Protein AF-A0AAU1BIB2-F1 (afdb_monomer_lite)

Radius of gyration: 15.53 Å; chains: 1; bounding box: 33×32×45 Å

Secondary structure (DSSP, 8-state):
--HHHHHHHHHHTT-EEEEEE-HHHHHHTSS-EEEEEE-GGG-TT-EEEEEESSHHHHHHHHHHHHTTSSS--TTSPPGGG-TTHHHHHHHHHHHHHTT-EEEEEE-HHHHHHTS--EEEEEESTTT-TT--EEEEESSHHHHHHHHHHHHTTSSS--TTGGGG-

pLDDT: mean 92.59, std 5.31, range [61.78, 98.19]

Foldseek 3Di:
DAPQVLQVVCLLVFKKWKWKAALVCLVVLHLGIWIKIDGPQQPDVDIDIDGHSAPLVRVQVVLVCSVVGNDPSVPNDRPVVHPCSVVVRVVNSVCSPQFKMKMWIAHSVCVVPVLLRIKIKIDGDQQHDPDIDMDRHNGPVVNLVVVLVVSVVTPGPSVCSVVSD

Structure (mmCIF, N/CA/C/O backbone):
data_AF-A0AAU1BIB2-F1
#
_entry.id   AF-A0AAU1BIB2-F1
#
loop_
_atom_site.group_PDB
_atom_site.id
_atom_site.type_symbol
_atom_site.label_atom_id
_atom_site.label_alt_id
_atom_site.label_comp_id
_atom_site.label_asym_id
_atom_site.label_entity_id
_atom_site.label_seq_id
_atom_site.pdbx_PDB_ins_code
_atom_site.Cartn_x
_atom_site.Cartn_y
_atom_site.Cartn_z
_atom_site.occupancy
_atom_site.B_iso_or_equiv
_atom_site.auth_seq_id
_atom_site.auth_comp_id
_atom_site.auth_asym_id
_atom_site.auth_atom_id
_atom_site.pdbx_PDB_model_num
ATOM 1 N N . MET A 1 1 ? 13.468 -11.437 1.557 1.00 91.25 1 MET A N 1
ATOM 2 C CA . MET A 1 1 ? 13.400 -10.038 1.081 1.00 91.25 1 MET A CA 1
ATOM 3 C C . MET A 1 1 ? 12.311 -9.359 1.879 1.00 91.25 1 MET A C 1
ATOM 5 O O . MET A 1 1 ? 11.378 -10.053 2.244 1.00 91.25 1 MET A O 1
ATOM 9 N N . GLU A 1 2 ? 12.426 -8.077 2.185 1.00 94.56 2 GLU A N 1
ATOM 10 C CA . GLU A 1 2 ? 11.381 -7.357 2.932 1.00 94.56 2 GLU A CA 1
ATOM 11 C C . GLU A 1 2 ? 10.397 -6.643 1.992 1.00 94.56 2 GLU A C 1
ATOM 13 O O . GLU A 1 2 ? 10.730 -6.403 0.826 1.00 94.56 2 GLU A O 1
ATOM 18 N N . VAL A 1 3 ? 9.205 -6.281 2.477 1.00 93.44 3 VAL A N 1
ATOM 19 C CA . VAL A 1 3 ? 8.186 -5.530 1.720 1.00 93.44 3 VAL A CA 1
ATOM 20 C C . VAL A 1 3 ? 8.764 -4.206 1.228 1.00 93.44 3 VAL A C 1
ATOM 22 O O . VAL A 1 3 ? 8.596 -3.865 0.055 1.00 93.44 3 VAL A O 1
ATOM 25 N N . GLN A 1 4 ? 9.521 -3.501 2.078 1.00 94.62 4 GLN A N 1
ATOM 26 C CA . GLN A 1 4 ? 10.218 -2.277 1.681 1.00 94.62 4 GLN A CA 1
ATOM 27 C C . GLN A 1 4 ? 11.145 -2.527 0.481 1.00 94.62 4 GLN A C 1
ATOM 29 O O . GLN A 1 4 ? 11.052 -1.847 -0.540 1.00 94.62 4 GLN A O 1
ATOM 34 N N . GLN A 1 5 ? 12.007 -3.543 0.579 1.00 95.50 5 GLN A N 1
ATOM 35 C CA . GLN A 1 5 ? 12.976 -3.884 -0.467 1.00 95.50 5 GLN A CA 1
ATOM 36 C C . GLN A 1 5 ? 12.286 -4.283 -1.777 1.00 95.50 5 GLN A C 1
ATOM 38 O O . GLN A 1 5 ? 12.755 -3.929 -2.860 1.00 95.50 5 GLN A O 1
ATOM 43 N N . LEU A 1 6 ? 11.165 -5.003 -1.691 1.00 95.88 6 LEU A N 1
ATOM 44 C CA . LEU A 1 6 ? 10.356 -5.382 -2.845 1.00 95.88 6 LEU A CA 1
ATOM 45 C C . LEU A 1 6 ? 9.774 -4.169 -3.559 1.00 95.88 6 LEU A C 1
ATOM 47 O O . LEU A 1 6 ? 9.968 -4.018 -4.765 1.00 95.88 6 LEU A O 1
ATOM 51 N N . MET A 1 7 ? 9.057 -3.322 -2.824 1.00 96.81 7 MET A N 1
ATOM 52 C CA . MET A 1 7 ? 8.406 -2.142 -3.384 1.00 96.81 7 MET A CA 1
ATOM 53 C C . MET A 1 7 ? 9.444 -1.176 -3.962 1.00 96.81 7 MET A C 1
ATOM 55 O O . MET A 1 7 ? 9.262 -0.678 -5.068 1.00 96.81 7 MET A O 1
ATOM 59 N N . GLU A 1 8 ? 10.584 -0.984 -3.296 1.00 95.88 8 GLU A N 1
ATOM 60 C CA . GLU A 1 8 ? 11.695 -0.199 -3.844 1.00 95.88 8 GLU A CA 1
ATOM 61 C C . GLU A 1 8 ? 12.290 -0.818 -5.111 1.00 95.88 8 GLU A C 1
ATOM 63 O O . GLU A 1 8 ? 12.620 -0.089 -6.045 1.00 95.88 8 GLU A O 1
ATOM 68 N N . SER A 1 9 ? 12.419 -2.145 -5.184 1.00 96.19 9 SER A N 1
ATOM 69 C CA . SER A 1 9 ? 12.921 -2.826 -6.387 1.00 96.19 9 SER A CA 1
ATOM 70 C C . SER A 1 9 ? 11.952 -2.675 -7.564 1.00 96.19 9 SER A C 1
ATOM 72 O O . SER A 1 9 ? 12.383 -2.404 -8.688 1.00 96.19 9 SER A O 1
ATOM 74 N N . LEU A 1 10 ? 10.642 -2.762 -7.305 1.00 96.19 10 LEU A N 1
ATOM 75 C CA . LEU A 1 10 ? 9.594 -2.465 -8.289 1.00 96.19 10 LEU A CA 1
ATOM 76 C C . LEU A 1 10 ? 9.678 -0.998 -8.737 1.00 96.19 10 LEU A C 1
ATOM 78 O O . LEU A 1 10 ? 9.731 -0.716 -9.933 1.00 96.19 10 LEU A O 1
ATOM 82 N N . GLY A 1 11 ? 9.812 -0.072 -7.788 1.00 95.62 11 GLY A N 1
ATOM 83 C CA . GLY A 1 11 ? 9.967 1.356 -8.050 1.00 95.62 11 GLY A CA 1
ATOM 84 C C . GLY A 1 11 ? 11.204 1.701 -8.879 1.00 95.62 11 GLY A C 1
ATOM 85 O O . GLY A 1 11 ? 11.100 2.437 -9.857 1.00 95.62 11 GLY A O 1
ATOM 86 N N . ARG A 1 12 ? 12.364 1.107 -8.576 1.00 94.69 12 ARG A N 1
ATOM 87 C CA . ARG A 1 12 ? 13.592 1.238 -9.387 1.00 94.69 12 ARG A CA 1
ATOM 88 C C . ARG A 1 12 ? 13.445 0.653 -10.787 1.00 94.69 12 ARG A C 1
ATOM 90 O O . ARG A 1 12 ? 14.126 1.103 -11.704 1.00 94.69 12 ARG A O 1
ATOM 97 N N . SER A 1 13 ? 12.553 -0.319 -10.947 1.00 94.56 13 SER A N 1
ATOM 98 C CA . SER A 1 13 ? 12.186 -0.878 -12.248 1.00 94.56 13 SER A CA 1
ATOM 99 C C . SER A 1 13 ? 11.163 -0.012 -12.991 1.00 94.56 13 SER A C 1
ATOM 101 O O . SER A 1 13 ? 10.765 -0.383 -14.085 1.00 94.56 13 SER A O 1
ATOM 103 N N . GLY A 1 14 ? 10.742 1.135 -12.443 1.00 94.31 14 GLY A N 1
ATOM 104 C CA . GLY A 1 14 ? 9.774 2.040 -13.068 1.00 94.31 14 GLY A CA 1
ATOM 105 C C . GLY A 1 14 ? 8.312 1.734 -12.734 1.00 94.31 14 GLY A C 1
ATOM 106 O O . GLY A 1 14 ? 7.432 2.187 -13.462 1.00 94.31 14 GLY A O 1
ATOM 107 N N . VAL A 1 15 ? 8.042 0.959 -11.677 1.00 96.56 15 VAL A N 1
ATOM 108 C CA . VAL A 1 15 ? 6.684 0.610 -11.231 1.00 96.56 15 VAL A CA 1
ATOM 109 C C . VAL A 1 15 ? 6.330 1.369 -9.954 1.00 96.56 15 VAL A C 1
ATOM 111 O O . VAL A 1 15 ? 6.916 1.155 -8.900 1.00 96.56 15 VAL A O 1
ATOM 114 N N . ASN A 1 16 ? 5.314 2.219 -10.019 1.00 96.94 16 ASN A N 1
ATOM 115 C CA . ASN A 1 16 ? 4.644 2.754 -8.840 1.00 96.94 16 ASN A CA 1
ATOM 116 C C . ASN A 1 16 ? 3.792 1.650 -8.214 1.00 96.94 16 ASN A C 1
ATOM 118 O O . ASN A 1 16 ? 2.987 1.038 -8.917 1.00 96.94 16 ASN A O 1
ATOM 122 N N . VAL A 1 17 ? 3.924 1.437 -6.906 1.00 97.81 17 VAL A N 1
ATOM 123 C CA . VAL A 1 17 ? 3.142 0.436 -6.163 1.00 97.81 17 VAL A CA 1
ATOM 124 C C . VAL A 1 17 ? 2.348 1.143 -5.082 1.00 97.81 17 VAL A C 1
ATOM 126 O O . VAL A 1 17 ? 2.899 1.959 -4.349 1.00 97.81 17 VAL A O 1
ATOM 129 N N . LEU A 1 18 ? 1.066 0.816 -4.975 1.00 98.06 18 LEU A N 1
ATOM 130 C CA . LEU A 1 18 ? 0.177 1.257 -3.914 1.00 98.06 18 LEU A CA 1
ATOM 131 C C . LEU A 1 18 ? -0.502 0.035 -3.297 1.00 98.06 18 LEU A C 1
ATOM 133 O O . LEU A 1 18 ? -1.079 -0.794 -4.000 1.00 98.06 18 LEU A O 1
ATOM 137 N N . LEU A 1 19 ? -0.435 -0.034 -1.974 1.00 97.50 19 LEU A N 1
ATOM 138 C CA . LEU A 1 19 ? -1.164 -0.959 -1.123 1.00 97.50 19 LEU A CA 1
ATOM 139 C C . LEU A 1 19 ? -2.150 -0.140 -0.299 1.00 97.50 19 LEU A C 1
ATOM 141 O O . LEU A 1 19 ? -1.770 0.871 0.292 1.00 97.50 19 LEU A O 1
ATOM 145 N N . LYS A 1 20 ? -3.412 -0.550 -0.269 1.00 97.56 20 LYS A N 1
ATOM 146 C CA . LYS A 1 20 ? -4.431 0.104 0.548 1.00 97.56 20 LYS A CA 1
ATOM 147 C C . LYS A 1 20 ? -5.219 -0.930 1.334 1.00 97.56 20 LYS A C 1
ATOM 149 O O . LYS A 1 20 ? -5.640 -1.934 0.770 1.00 97.56 20 LYS A O 1
ATOM 154 N N . VAL A 1 21 ? -5.450 -0.620 2.603 1.00 96.88 21 VAL A N 1
ATOM 155 C CA . VAL A 1 21 ? -6.466 -1.252 3.445 1.00 96.88 21 VAL A CA 1
ATOM 156 C C . VAL A 1 21 ? -7.560 -0.229 3.691 1.00 96.88 21 VAL A C 1
ATOM 158 O O . VAL A 1 21 ? -7.275 0.888 4.121 1.00 96.88 21 VAL A O 1
ATOM 161 N N . ASP A 1 22 ? -8.797 -0.598 3.381 1.00 94.50 22 ASP A N 1
ATOM 162 C CA . ASP A 1 22 ? -9.976 0.254 3.525 1.00 94.50 22 ASP A CA 1
ATOM 163 C C . ASP A 1 22 ? -10.793 -0.158 4.758 1.00 94.50 22 ASP A C 1
ATOM 165 O O . ASP A 1 22 ? -11.213 -1.312 4.869 1.00 94.50 22 ASP A O 1
ATOM 169 N N . GLU A 1 23 ? -11.002 0.770 5.698 1.00 94.06 23 GLU A N 1
ATOM 170 C CA . GLU A 1 23 ? -11.715 0.474 6.952 1.00 94.06 23 GLU A CA 1
ATOM 171 C C . GLU A 1 23 ? -13.199 0.142 6.738 1.00 94.06 23 GLU A C 1
ATOM 173 O O . GLU A 1 23 ? -13.736 -0.740 7.411 1.00 94.06 23 GLU A O 1
ATOM 178 N N . GLU A 1 24 ? -13.864 0.779 5.770 1.00 91.38 24 GLU A N 1
ATOM 179 C CA . GLU A 1 24 ? -15.287 0.553 5.5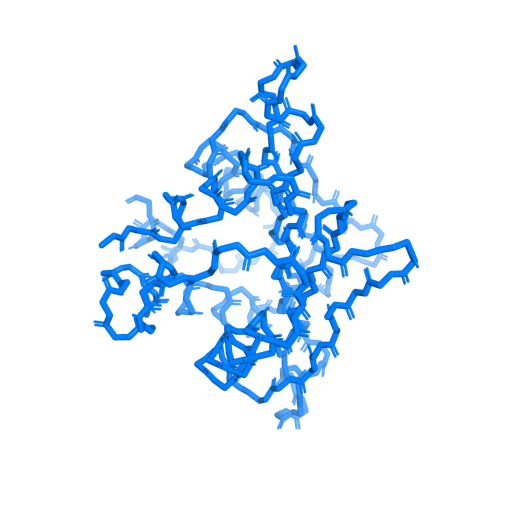11 1.00 91.38 24 GLU A CA 1
ATOM 180 C C . GLU A 1 24 ? -15.512 -0.836 4.915 1.00 91.38 24 GLU A C 1
ATOM 182 O O . GLU A 1 24 ? -16.460 -1.536 5.288 1.00 91.38 24 GLU A O 1
ATOM 187 N N . LYS A 1 25 ? -14.616 -1.247 4.010 1.00 91.31 25 LYS A N 1
ATOM 188 C CA . LYS A 1 25 ? -14.609 -2.594 3.434 1.00 91.31 25 LYS A CA 1
ATOM 189 C C . LYS A 1 25 ? -14.241 -3.651 4.477 1.00 91.31 25 LYS A C 1
ATOM 191 O O . LYS A 1 25 ? -14.913 -4.678 4.583 1.00 91.31 25 LYS A O 1
ATOM 196 N N . MET A 1 26 ? -13.262 -3.354 5.337 1.00 90.94 26 MET A N 1
ATOM 197 C 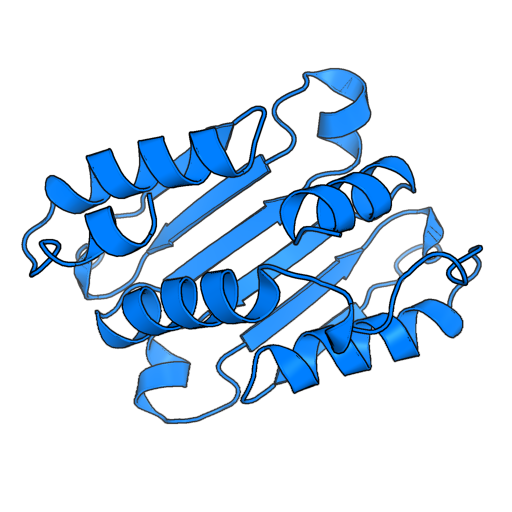CA . MET A 1 26 ? -12.885 -4.237 6.441 1.00 90.94 26 MET A CA 1
ATOM 198 C C . MET A 1 26 ? -14.047 -4.490 7.406 1.00 90.94 26 MET A C 1
ATOM 200 O O . MET A 1 26 ? -14.280 -5.633 7.803 1.00 90.94 26 MET A O 1
ATOM 204 N N . ALA A 1 27 ? -14.810 -3.451 7.753 1.00 88.44 27 ALA A N 1
ATOM 205 C CA . ALA A 1 27 ? -15.985 -3.574 8.614 1.00 88.44 27 ALA A CA 1
ATOM 206 C C . ALA A 1 27 ? -17.076 -4.481 8.009 1.00 88.44 27 ALA A C 1
ATOM 208 O O . ALA A 1 27 ? -17.858 -5.089 8.741 1.00 88.44 27 ALA A O 1
ATOM 209 N N . GLN A 1 28 ? -17.112 -4.594 6.681 1.00 88.88 28 GLN A N 1
ATOM 210 C CA . GLN A 1 28 ? -18.049 -5.436 5.934 1.00 88.88 28 GLN A CA 1
ATOM 211 C C . GLN A 1 28 ? -17.490 -6.835 5.631 1.00 88.88 28 GLN A C 1
ATOM 213 O O . GLN A 1 28 ? -18.225 -7.670 5.105 1.00 88.88 28 GLN A O 1
ATOM 218 N N . ALA A 1 29 ? -16.230 -7.107 6.000 1.00 82.31 29 ALA A N 1
ATOM 219 C CA . ALA A 1 29 ? -15.480 -8.298 5.600 1.00 82.31 29 ALA A CA 1
ATOM 220 C C . ALA A 1 29 ? -15.500 -8.523 4.074 1.00 82.31 29 ALA A C 1
ATOM 222 O O . ALA A 1 29 ? -15.587 -9.658 3.604 1.00 82.31 29 ALA A O 1
ATOM 223 N N . ASP A 1 30 ? -15.445 -7.424 3.323 1.00 81.12 30 ASP A N 1
ATOM 224 C CA . ASP A 1 30 ? -15.489 -7.380 1.864 1.00 81.12 30 ASP A CA 1
ATOM 225 C C . ASP A 1 30 ? -14.174 -6.813 1.328 1.00 81.12 30 ASP A C 1
ATOM 227 O O . ASP A 1 30 ? -13.593 -5.972 1.995 1.00 81.12 30 ASP A O 1
ATOM 231 N N . GLU A 1 31 ? -13.716 -7.277 0.161 1.00 85.94 31 GLU A N 1
ATOM 232 C CA . GLU A 1 31 ? -12.509 -6.887 -0.606 1.00 85.94 31 GLU A CA 1
ATOM 233 C C . GLU A 1 31 ? -11.594 -5.798 0.007 1.00 85.94 31 GLU A C 1
ATOM 235 O O . GLU A 1 31 ? -11.380 -4.720 -0.557 1.00 85.94 31 GLU A O 1
ATOM 240 N N . THR A 1 32 ? -11.042 -6.104 1.180 1.00 90.12 32 THR A N 1
ATOM 241 C CA . THR A 1 32 ? -10.393 -5.164 2.097 1.00 90.12 32 THR A CA 1
ATOM 242 C C . THR A 1 32 ? -9.135 -4.517 1.527 1.00 90.12 32 THR A C 1
ATOM 244 O O . THR A 1 32 ? -8.789 -3.378 1.854 1.00 90.12 32 THR A O 1
ATOM 247 N N . TRP A 1 33 ? -8.430 -5.276 0.696 1.00 96.69 33 TRP A N 1
ATOM 248 C CA . TRP A 1 33 ? -7.111 -4.955 0.193 1.00 96.69 33 TRP A CA 1
ATOM 249 C C . TRP A 1 33 ? -7.194 -4.476 -1.244 1.00 96.69 33 TRP A C 1
ATOM 251 O O . TRP A 1 33 ? -7.650 -5.208 -2.118 1.00 96.69 33 TRP A O 1
ATOM 261 N N . THR A 1 34 ? -6.668 -3.285 -1.517 1.00 97.44 34 THR A N 1
ATOM 262 C CA . THR A 1 34 ? -6.421 -2.820 -2.882 1.00 97.44 34 THR A CA 1
ATOM 263 C C . THR A 1 34 ? -4.928 -2.877 -3.180 1.00 97.44 34 THR A C 1
ATOM 265 O O . THR A 1 34 ? -4.116 -2.284 -2.465 1.00 97.44 34 THR A O 1
ATOM 268 N N . VAL A 1 35 ? -4.568 -3.539 -4.278 1.00 97.81 35 VAL A N 1
ATOM 269 C CA . VAL A 1 35 ? -3.225 -3.491 -4.864 1.00 97.81 35 VAL A CA 1
ATOM 270 C C . VAL A 1 35 ? -3.311 -2.763 -6.194 1.00 97.81 35 VAL A C 1
ATOM 272 O O . VAL A 1 35 ? -4.060 -3.160 -7.090 1.00 97.81 35 VAL A O 1
ATOM 275 N N . PHE A 1 36 ? -2.527 -1.698 -6.328 1.00 98.19 36 PHE A N 1
ATOM 276 C CA . PHE A 1 36 ? -2.425 -0.932 -7.559 1.00 98.19 36 PHE A CA 1
ATOM 277 C C . PHE A 1 36 ? -0.966 -0.820 -7.999 1.00 98.19 36 PHE A C 1
ATOM 279 O O . PHE A 1 36 ? -0.107 -0.394 -7.227 1.00 98.19 36 PHE A O 1
ATOM 286 N N . MET A 1 37 ? -0.683 -1.190 -9.247 1.00 98.06 37 MET A N 1
ATOM 287 C CA . MET A 1 37 ? 0.634 -1.047 -9.864 1.00 98.06 37 MET A CA 1
ATOM 288 C C . MET A 1 37 ? 0.502 -0.327 -11.198 1.00 98.06 37 MET A C 1
ATOM 290 O O . MET A 1 37 ? -0.357 -0.659 -12.009 1.00 98.06 37 MET A O 1
ATOM 294 N N . SER A 1 38 ? 1.359 0.656 -11.437 1.00 96.50 38 SER A N 1
ATOM 295 C CA . SER A 1 38 ? 1.365 1.429 -12.683 1.00 96.50 38 SER A CA 1
ATOM 296 C C . SER A 1 38 ? 2.780 1.848 -13.035 1.00 96.50 38 SER A C 1
ATOM 298 O O . SER A 1 38 ? 3.632 1.943 -12.158 1.00 96.50 38 SER A O 1
ATOM 300 N N . GLY A 1 39 ? 3.038 2.141 -14.301 1.00 93.75 39 GLY A N 1
ATOM 301 C CA . GLY A 1 39 ? 4.324 2.685 -14.711 1.00 93.75 39 GLY A CA 1
ATOM 302 C C . GLY A 1 39 ? 4.614 2.428 -16.180 1.00 93.75 39 GLY A C 1
ATOM 303 O O . GLY A 1 39 ? 4.023 1.526 -16.773 1.00 93.75 39 GLY A O 1
ATOM 304 N N . PRO A 1 40 ? 5.541 3.188 -16.783 1.00 90.00 40 PRO A N 1
ATOM 305 C CA . PRO A 1 40 ? 5.843 3.081 -18.209 1.00 90.00 40 PRO A CA 1
ATOM 306 C C . PRO A 1 40 ? 6.324 1.683 -18.624 1.00 90.00 40 PRO A C 1
ATOM 308 O O . PRO A 1 40 ? 6.124 1.280 -19.766 1.00 90.00 40 PRO A O 1
ATOM 311 N N . VAL A 1 41 ? 6.926 0.927 -17.702 1.00 91.75 41 VAL A N 1
ATOM 312 C CA . VAL A 1 41 ? 7.400 -0.446 -17.949 1.00 91.75 41 VAL A CA 1
ATOM 313 C C . VAL A 1 41 ? 6.283 -1.486 -18.022 1.00 91.75 41 VAL A C 1
ATOM 315 O O . VAL A 1 41 ? 6.524 -2.593 -18.483 1.00 91.75 41 V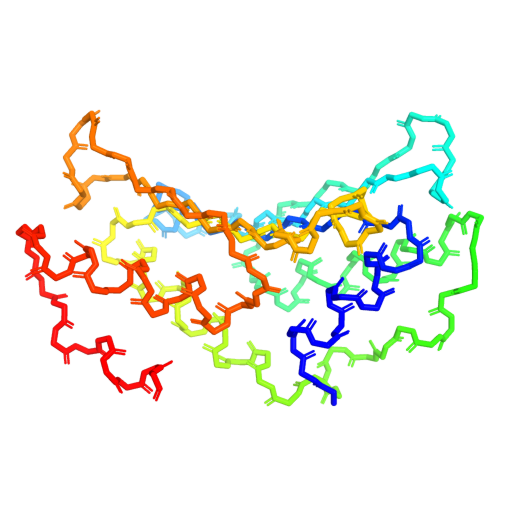AL A O 1
ATOM 318 N N . LEU A 1 42 ? 5.061 -1.147 -17.602 1.00 92.81 42 LEU A N 1
ATOM 319 C CA . LEU A 1 42 ? 3.897 -2.009 -17.813 1.00 92.81 42 LEU A CA 1
ATOM 320 C C . LEU A 1 42 ? 3.284 -1.806 -19.209 1.00 92.81 42 LEU A C 1
ATOM 322 O O . LEU A 1 42 ? 2.476 -2.611 -19.643 1.00 92.81 42 LEU A O 1
ATOM 326 N N . GLY A 1 43 ? 3.693 -0.776 -19.952 1.00 88.44 43 GLY A N 1
ATOM 327 C CA . GLY A 1 43 ? 3.074 -0.386 -21.218 1.00 88.44 43 GLY A CA 1
ATOM 328 C C . GLY A 1 43 ? 2.286 0.920 -21.101 1.00 88.44 43 GLY A C 1
ATOM 329 O O . GLY A 1 43 ? 1.956 1.389 -20.013 1.00 88.44 43 GLY A O 1
ATOM 330 N N . GLU A 1 44 ? 2.026 1.560 -22.240 1.00 85.94 44 GLU A N 1
ATOM 331 C CA . GLU A 1 44 ? 1.374 2.872 -22.280 1.00 85.94 44 GLU A CA 1
ATOM 332 C C . GLU A 1 44 ? -0.079 2.785 -21.789 1.00 85.94 44 GLU A C 1
ATOM 334 O O . GLU A 1 44 ? -0.926 2.174 -22.433 1.00 85.94 44 GLU A O 1
ATOM 339 N N . GLY A 1 45 ? -0.368 3.414 -20.645 1.00 84.88 45 GLY A N 1
ATOM 340 C CA . GLY A 1 45 ? -1.706 3.424 -20.040 1.00 84.88 45 GLY A CA 1
ATOM 341 C C . GLY A 1 45 ? -2.094 2.133 -19.312 1.00 84.88 45 GLY A C 1
ATOM 342 O O . GLY A 1 45 ? -3.202 2.055 -18.784 1.00 84.88 45 GLY A O 1
ATOM 343 N N . GLU A 1 46 ? -1.192 1.155 -19.254 1.00 93.19 46 GLU A N 1
ATOM 344 C CA . GLU A 1 46 ? -1.417 -0.127 -18.597 1.00 93.19 46 GLU A CA 1
ATOM 345 C C . GLU A 1 46 ? -1.208 -0.035 -17.080 1.00 93.19 46 GLU A C 1
ATOM 347 O O . GLU A 1 46 ? -0.333 0.681 -16.577 1.00 93.19 46 GLU A O 1
ATOM 352 N N . TYR A 1 47 ? -2.030 -0.772 -16.336 1.00 96.56 47 TYR A N 1
ATOM 353 C CA . TYR A 1 47 ? -1.955 -0.848 -14.881 1.00 96.56 47 TYR A CA 1
ATOM 354 C C . TYR A 1 47 ? -2.551 -2.158 -14.362 1.00 96.56 47 TYR A C 1
ATOM 356 O O . TYR A 1 47 ? -3.403 -2.785 -14.990 1.00 96.56 47 TYR A O 1
ATOM 364 N N . ILE A 1 48 ? -2.132 -2.543 -13.161 1.00 97.50 48 ILE A N 1
ATOM 365 C CA . ILE A 1 48 ? -2.760 -3.598 -12.368 1.00 97.50 48 ILE A CA 1
ATOM 366 C C . ILE A 1 48 ? -3.586 -2.908 -11.291 1.00 97.50 48 ILE A C 1
ATOM 368 O O . ILE A 1 48 ? -3.063 -2.086 -10.546 1.00 97.50 48 ILE A O 1
ATOM 372 N N . HIS A 1 49 ? -4.866 -3.251 -11.199 1.00 97.62 49 HIS A N 1
ATOM 373 C CA . HIS A 1 49 ? -5.741 -2.842 -10.107 1.00 97.62 49 HIS A CA 1
ATOM 374 C C . HIS A 1 49 ? -6.536 -4.061 -9.648 1.00 97.62 49 HIS A C 1
ATOM 376 O O . HIS A 1 49 ? -7.268 -4.659 -10.440 1.00 97.62 49 HIS A O 1
ATOM 382 N N . LEU A 1 50 ? -6.341 -4.451 -8.393 1.00 97.31 50 LEU A N 1
ATOM 383 C CA . LEU A 1 50 ? -6.973 -5.611 -7.779 1.00 97.31 50 LEU A CA 1
ATOM 384 C C . LEU A 1 50 ? -7.556 -5.219 -6.428 1.00 97.31 50 LEU A C 1
ATOM 386 O O . LEU A 1 50 ? -6.898 -4.518 -5.663 1.00 97.31 50 LEU A O 1
ATOM 390 N N . GLU A 1 51 ? -8.751 -5.721 -6.136 1.00 96.69 51 GLU A N 1
ATOM 391 C CA . GLU A 1 51 ? -9.394 -5.634 -4.825 1.00 96.69 51 GLU A CA 1
ATOM 392 C C . GLU A 1 51 ? -9.614 -7.063 -4.310 1.00 96.69 51 GLU A C 1
ATOM 394 O O . GLU A 1 51 ? -10.208 -7.882 -5.009 1.00 96.69 51 GLU A O 1
ATOM 399 N N . ARG A 1 52 ? -9.051 -7.428 -3.157 1.00 95.50 52 ARG A N 1
ATOM 400 C CA . ARG A 1 52 ? -9.067 -8.805 -2.631 1.00 95.50 52 ARG A CA 1
ATOM 401 C C . ARG A 1 52 ? -9.361 -8.821 -1.140 1.00 95.50 52 ARG A C 1
ATOM 403 O O . ARG A 1 52 ? -9.174 -7.825 -0.449 1.00 95.50 52 ARG A O 1
ATOM 410 N N . ALA A 1 53 ? -9.836 -9.960 -0.645 1.00 92.25 53 ALA A N 1
ATOM 411 C CA . ALA A 1 53 ? -10.187 -10.109 0.763 1.00 92.25 53 ALA A CA 1
ATOM 412 C C . ALA A 1 53 ? -8.951 -10.169 1.677 1.00 92.25 53 ALA A C 1
ATOM 414 O O . ALA A 1 53 ? -9.047 -9.782 2.839 1.00 92.25 53 ALA A O 1
ATOM 415 N N . SER A 1 54 ? -7.801 -10.612 1.156 1.00 91.50 54 SER A N 1
ATOM 416 C CA . SER A 1 54 ? -6.539 -10.720 1.896 1.00 91.50 54 SER A CA 1
ATOM 417 C C . SER A 1 54 ? -5.362 -10.086 1.156 1.00 91.50 54 SER A C 1
ATOM 419 O O . SER A 1 54 ? -5.370 -9.937 -0.074 1.00 91.50 54 SER A O 1
ATOM 421 N N . PHE A 1 55 ? -4.322 -9.751 1.923 1.00 92.94 55 PHE A N 1
ATOM 422 C CA . PHE A 1 55 ? -3.052 -9.258 1.399 1.00 92.94 55 PHE A CA 1
ATOM 423 C C . PHE A 1 55 ? -2.421 -10.271 0.445 1.00 92.94 55 PHE A C 1
ATOM 425 O O . PHE A 1 55 ? -1.971 -9.916 -0.649 1.00 92.94 55 PHE A O 1
ATOM 432 N N . ASP A 1 56 ? -2.456 -11.543 0.848 1.00 93.06 56 ASP A N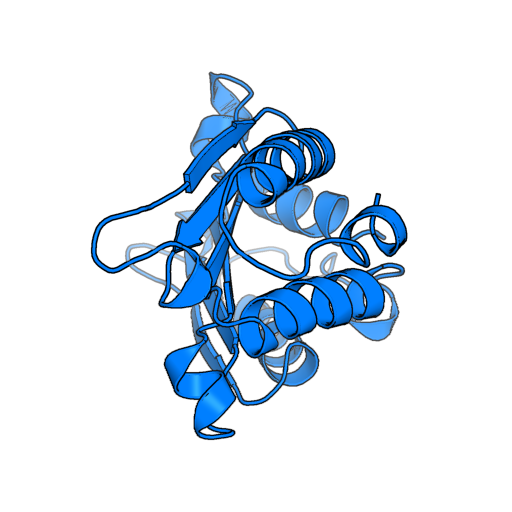 1
ATOM 433 C CA . ASP A 1 56 ? -1.826 -12.634 0.123 1.00 93.06 56 ASP A CA 1
ATOM 434 C C . ASP A 1 56 ? -2.434 -12.852 -1.268 1.00 93.06 56 ASP A C 1
ATOM 436 O O . ASP A 1 56 ? -1.712 -13.007 -2.258 1.00 93.06 56 ASP A O 1
ATOM 440 N N . GLU A 1 57 ? -3.766 -12.820 -1.362 1.00 93.81 57 GLU A N 1
ATOM 441 C CA . GLU A 1 57 ? -4.474 -12.912 -2.641 1.00 93.81 57 GLU A CA 1
ATOM 442 C C . GLU A 1 57 ? -4.176 -11.698 -3.527 1.00 93.81 57 GLU A C 1
ATOM 444 O O . GLU A 1 57 ? -3.895 -11.856 -4.717 1.00 93.81 57 GLU A O 1
ATOM 449 N N . GLY A 1 58 ? -4.195 -10.493 -2.945 1.00 94.75 58 GLY A N 1
ATOM 450 C CA . GLY A 1 58 ? -3.938 -9.240 -3.654 1.00 94.75 58 GLY A CA 1
ATOM 451 C C . GLY A 1 58 ? -2.547 -9.189 -4.279 1.00 94.75 58 GLY A C 1
ATOM 452 O O . GLY A 1 58 ? -2.412 -8.996 -5.490 1.00 94.75 58 GLY A O 1
ATOM 453 N N . LEU A 1 59 ? -1.503 -9.376 -3.468 1.00 94.31 59 LEU A N 1
ATOM 454 C CA . LEU A 1 59 ? -0.123 -9.344 -3.954 1.00 94.31 59 LEU A CA 1
ATOM 455 C C . LEU A 1 59 ? 0.221 -10.558 -4.814 1.00 94.31 59 LEU A C 1
ATOM 457 O O . LEU A 1 59 ? 0.887 -10.401 -5.838 1.00 94.31 59 LEU A O 1
ATOM 461 N N . GLY A 1 60 ? -0.236 -11.753 -4.435 1.00 94.38 60 GLY A N 1
ATOM 462 C CA . GLY A 1 60 ? 0.018 -12.974 -5.195 1.00 94.38 60 GLY A CA 1
ATOM 463 C C . GLY A 1 60 ? -0.519 -12.884 -6.623 1.00 94.38 60 GLY A C 1
ATOM 464 O O . GLY A 1 60 ? 0.202 -13.179 -7.581 1.00 94.38 60 GLY A O 1
ATOM 465 N N . GLU A 1 61 ? -1.756 -12.409 -6.790 1.00 95.69 61 GLU A N 1
ATOM 466 C CA . GLU A 1 61 ? -2.326 -12.194 -8.119 1.00 95.69 61 GLU A CA 1
ATOM 467 C C . GLU A 1 61 ? -1.653 -11.030 -8.854 1.00 95.69 61 GLU A C 1
ATOM 469 O O . GLU A 1 61 ? -1.388 -11.154 -10.051 1.00 95.69 61 GLU A O 1
ATOM 474 N N . ALA A 1 62 ? -1.307 -9.934 -8.169 1.00 96.44 62 ALA A N 1
ATOM 475 C CA . ALA A 1 62 ? -0.581 -8.829 -8.796 1.00 96.44 62 ALA A CA 1
ATOM 476 C C . ALA A 1 62 ? 0.762 -9.293 -9.385 1.00 96.44 62 ALA A C 1
ATOM 478 O O . ALA A 1 62 ? 1.081 -8.962 -10.526 1.00 96.44 62 ALA A O 1
ATOM 479 N N . PHE A 1 63 ? 1.523 -10.120 -8.661 1.00 95.00 63 PHE A N 1
ATOM 480 C CA . PHE A 1 63 ? 2.782 -10.679 -9.165 1.00 95.00 63 PHE A CA 1
ATOM 481 C C . PHE A 1 63 ? 2.568 -11.668 -10.307 1.00 95.00 63 PHE A C 1
ATOM 483 O O . PHE A 1 63 ? 3.348 -11.680 -11.259 1.00 95.00 63 PHE A O 1
ATOM 490 N N . SER A 1 64 ? 1.497 -12.465 -10.265 1.00 94.06 64 SER A N 1
ATOM 491 C CA . SER A 1 64 ? 1.127 -13.304 -11.406 1.00 94.06 64 SER A CA 1
ATOM 492 C C . SER A 1 64 ? 0.867 -12.446 -12.647 1.00 94.06 64 SER A C 1
ATOM 494 O O . SER A 1 64 ? 1.419 -12.739 -13.705 1.00 94.06 64 SER A O 1
ATOM 496 N N . LYS A 1 65 ? 0.100 -11.357 -12.503 1.00 95.50 65 LYS A N 1
ATOM 497 C CA . LYS A 1 65 ? -0.230 -10.434 -13.596 1.00 95.50 65 LYS A CA 1
ATOM 498 C C . LYS A 1 65 ? 0.967 -9.660 -14.124 1.00 95.50 65 LYS A C 1
ATOM 500 O O . LYS A 1 65 ? 1.007 -9.401 -15.319 1.00 95.50 65 LYS A O 1
ATOM 505 N N . LEU A 1 66 ? 1.960 -9.330 -13.291 1.00 94.88 66 LEU A N 1
ATOM 506 C CA . LEU A 1 66 ? 3.196 -8.694 -13.767 1.00 94.88 66 LEU A CA 1
ATOM 507 C C . LEU A 1 66 ? 3.823 -9.482 -14.928 1.00 94.88 66 LEU A C 1
ATOM 509 O O . LEU A 1 66 ? 4.229 -8.877 -15.913 1.00 94.88 66 LEU A O 1
ATOM 513 N N . ASN A 1 67 ? 3.793 -10.820 -14.888 1.00 92.06 67 ASN A N 1
ATOM 514 C CA . ASN A 1 67 ? 4.329 -11.673 -15.959 1.00 92.06 67 ASN A CA 1
ATOM 515 C C . ASN A 1 67 ? 3.599 -11.549 -17.311 1.00 92.06 67 ASN A C 1
ATOM 517 O O . ASN A 1 67 ? 4.098 -12.056 -18.315 1.00 92.06 67 ASN A O 1
ATOM 521 N N . GLU A 1 68 ? 2.437 -10.897 -17.354 1.00 93.50 68 GLU A N 1
ATOM 522 C CA . GLU A 1 68 ? 1.698 -10.606 -18.586 1.00 93.50 68 GLU A CA 1
ATOM 523 C C . GLU A 1 68 ? 2.179 -9.307 -19.265 1.00 93.50 68 GLU A C 1
ATOM 525 O O . GLU A 1 68 ? 1.879 -9.082 -20.438 1.00 93.50 68 GLU A O 1
ATOM 530 N N . PHE A 1 69 ? 2.960 -8.474 -18.565 1.00 94.12 69 PHE A N 1
ATOM 531 C CA . PHE A 1 69 ? 3.433 -7.170 -19.039 1.00 94.12 69 PHE A CA 1
ATOM 532 C C . PHE A 1 69 ? 4.867 -7.206 -19.595 1.00 94.12 69 PHE A C 1
ATOM 534 O O . PHE A 1 69 ? 5.671 -8.057 -19.202 1.00 94.12 69 PHE A O 1
ATOM 541 N N . PRO A 1 70 ? 5.235 -6.258 -20.484 1.00 84.81 70 PRO A N 1
ATOM 542 C CA . PRO A 1 70 ? 6.561 -6.186 -21.095 1.00 84.81 70 PRO A CA 1
ATOM 543 C C . PRO A 1 70 ? 7.645 -5.745 -20.091 1.00 84.81 70 PRO A C 1
ATOM 545 O O . PRO A 1 70 ? 8.050 -4.591 -20.053 1.00 84.81 70 PRO A O 1
ATOM 548 N N . GLY A 1 71 ? 8.170 -6.684 -19.306 1.00 85.81 71 GLY A N 1
ATOM 549 C CA . GLY A 1 71 ? 9.300 -6.471 -18.402 1.00 85.81 71 GLY A CA 1
ATOM 550 C C . GLY A 1 71 ? 9.937 -7.788 -17.962 1.00 85.81 71 GLY A C 1
ATOM 551 O O . GLY A 1 71 ? 9.390 -8.866 -18.196 1.00 85.81 71 GLY A O 1
ATOM 552 N N . ASP A 1 72 ? 11.123 -7.708 -17.357 1.00 90.12 72 ASP A N 1
ATOM 553 C CA . ASP A 1 72 ? 11.722 -8.865 -16.691 1.00 90.12 72 ASP A CA 1
ATOM 554 C C . ASP A 1 72 ? 11.243 -8.898 -15.241 1.00 90.12 72 ASP A C 1
ATOM 556 O O . ASP A 1 72 ? 11.691 -8.106 -14.413 1.00 90.12 72 ASP A O 1
ATOM 560 N N . TRP A 1 73 ? 10.308 -9.802 -14.959 1.00 94.62 73 TRP A N 1
ATOM 561 C CA . TRP A 1 73 ? 9.676 -9.959 -13.648 1.00 94.62 73 TRP A CA 1
ATOM 562 C C . TRP A 1 73 ? 10.111 -11.238 -12.932 1.00 94.62 73 TRP A C 1
ATOM 564 O O . TRP A 1 73 ? 9.615 -11.529 -11.847 1.00 94.62 73 TRP A O 1
ATOM 574 N N . GLN A 1 74 ? 11.063 -11.998 -13.491 1.00 91.69 74 GLN A N 1
ATOM 575 C CA . GLN A 1 74 ? 11.502 -13.273 -12.906 1.00 91.69 74 GLN A CA 1
ATOM 576 C C . GLN A 1 74 ? 12.202 -13.103 -11.551 1.00 91.69 74 GLN A C 1
ATOM 578 O O . GLN A 1 74 ? 12.328 -14.063 -10.792 1.00 91.69 74 GLN A O 1
ATOM 583 N N . TRP A 1 75 ? 12.669 -11.891 -11.248 1.00 94.31 75 TRP A N 1
ATOM 584 C CA . TRP A 1 75 ? 13.274 -11.545 -9.966 1.00 94.31 75 TRP A CA 1
ATOM 585 C C . TRP A 1 75 ? 12.240 -11.293 -8.860 1.00 94.31 75 TRP A C 1
ATOM 587 O O . TRP A 1 75 ? 12.616 -11.322 -7.687 1.00 94.31 75 TRP A O 1
ATOM 597 N N . VAL A 1 76 ? 10.967 -11.042 -9.202 1.00 94.38 76 VAL A N 1
ATOM 598 C CA . VAL A 1 76 ? 9.900 -10.843 -8.213 1.00 94.38 76 VAL A CA 1
ATOM 599 C C . VAL A 1 76 ? 9.693 -12.173 -7.482 1.00 94.38 76 VAL A C 1
ATOM 601 O O . VAL A 1 76 ? 9.359 -13.178 -8.113 1.00 94.38 76 VAL A O 1
ATOM 604 N N . PRO A 1 77 ? 9.930 -12.234 -6.164 1.00 91.00 77 PRO A N 1
ATOM 605 C CA . PRO A 1 77 ? 9.861 -13.485 -5.441 1.00 91.00 77 PRO A CA 1
ATOM 606 C C . PRO A 1 77 ? 8.412 -13.926 -5.264 1.00 91.00 77 PRO A C 1
ATOM 608 O O . PRO A 1 77 ? 7.476 -13.129 -5.289 1.00 91.00 77 PRO A O 1
ATOM 611 N N . SER A 1 78 ? 8.237 -15.209 -4.962 1.00 90.81 78 SER A N 1
ATOM 612 C CA . SER A 1 78 ? 6.994 -15.674 -4.355 1.00 90.81 78 SER A CA 1
ATOM 613 C C . SER A 1 78 ? 6.741 -14.934 -3.044 1.00 90.81 78 SER A C 1
ATOM 615 O O . SER A 1 78 ? 7.673 -14.714 -2.268 1.00 90.81 78 SER A O 1
ATOM 617 N N . LEU A 1 79 ? 5.476 -14.668 -2.744 1.00 88.62 79 LEU A N 1
ATOM 618 C CA . LEU A 1 79 ? 5.052 -13.982 -1.528 1.00 88.62 79 LEU A CA 1
ATOM 619 C C . LEU A 1 79 ? 5.577 -14.633 -0.236 1.00 88.62 79 LEU A C 1
ATOM 621 O O . LEU A 1 79 ? 6.056 -13.941 0.654 1.00 88.62 79 LEU A O 1
ATOM 625 N N . SER A 1 80 ? 5.651 -15.967 -0.188 1.00 89.31 80 SER A N 1
ATOM 626 C CA . SER A 1 80 ? 6.224 -16.719 0.940 1.00 89.31 80 SER A CA 1
ATOM 627 C C . SER A 1 80 ? 7.722 -16.481 1.192 1.00 89.31 80 SER A C 1
ATOM 629 O O . SER A 1 80 ? 8.256 -16.952 2.191 1.00 89.31 80 SER A O 1
ATOM 631 N N . ALA A 1 81 ? 8.432 -15.817 0.276 1.00 91.25 81 ALA A N 1
ATOM 632 C CA . ALA A 1 81 ? 9.839 -15.441 0.434 1.00 91.25 81 ALA A CA 1
ATOM 633 C C . ALA A 1 81 ? 10.016 -13.982 0.911 1.00 91.25 81 ALA A C 1
ATOM 635 O O . ALA A 1 81 ? 11.154 -13.505 1.053 1.00 91.25 81 ALA A O 1
ATOM 636 N N . ILE A 1 82 ? 8.904 -13.280 1.160 1.00 93.06 82 ILE A N 1
ATOM 637 C CA . ILE A 1 82 ? 8.878 -11.945 1.749 1.00 93.06 82 ILE A CA 1
ATOM 638 C C . ILE A 1 82 ? 8.742 -12.098 3.267 1.00 93.06 82 ILE A C 1
ATOM 640 O O . ILE A 1 82 ? 7.740 -12.606 3.759 1.00 93.06 82 ILE A O 1
ATOM 644 N N . SER A 1 83 ? 9.785 -11.738 4.013 1.00 92.38 83 SER A N 1
ATOM 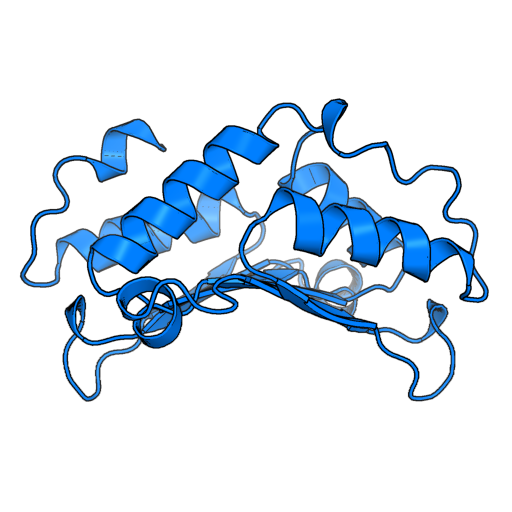645 C CA . SER A 1 83 ? 9.948 -12.143 5.419 1.00 92.38 83 SER A CA 1
ATOM 646 C C . SER A 1 83 ? 9.027 -11.418 6.399 1.00 92.38 83 SER A C 1
ATOM 648 O O . SER A 1 83 ? 8.653 -11.992 7.415 1.00 92.38 83 SER A O 1
ATOM 650 N N . ASP A 1 84 ? 8.674 -10.175 6.099 1.00 93.25 84 ASP A N 1
ATOM 651 C CA . ASP A 1 84 ? 7.861 -9.266 6.914 1.00 93.25 84 ASP A CA 1
ATOM 652 C C . ASP A 1 84 ? 6.438 -9.078 6.355 1.00 93.25 84 ASP A C 1
ATOM 654 O O . ASP A 1 84 ? 5.668 -8.297 6.907 1.00 93.25 84 ASP A O 1
ATOM 658 N N . ALA A 1 85 ? 6.062 -9.816 5.301 1.00 92.69 85 ALA A N 1
ATOM 659 C CA . ALA A 1 85 ? 4.742 -9.743 4.666 1.00 92.69 85 ALA A CA 1
ATOM 660 C C . ALA A 1 85 ? 3.596 -9.862 5.684 1.00 92.69 85 ALA A C 1
ATOM 662 O O . ALA A 1 85 ? 2.745 -8.980 5.758 1.00 92.69 85 ALA A O 1
ATOM 663 N N . ALA A 1 86 ? 3.639 -10.892 6.534 1.00 93.25 86 ALA A N 1
ATOM 664 C CA . ALA A 1 86 ? 2.640 -11.109 7.580 1.00 93.25 86 ALA A CA 1
ATOM 665 C C . ALA A 1 86 ? 2.632 -9.999 8.650 1.00 93.25 86 ALA A C 1
ATOM 667 O O . ALA A 1 86 ? 1.596 -9.726 9.254 1.00 93.25 86 ALA A O 1
ATOM 668 N N . GLY A 1 87 ? 3.781 -9.359 8.897 1.00 93.38 87 GLY A N 1
ATOM 669 C CA . GLY A 1 87 ? 3.894 -8.238 9.832 1.00 93.38 87 GLY A CA 1
ATOM 670 C C . GLY A 1 87 ? 3.221 -6.980 9.286 1.00 93.38 87 GLY A C 1
ATOM 671 O O . GLY A 1 87 ? 2.421 -6.364 9.985 1.00 93.38 87 GLY A O 1
ATOM 672 N N . ILE A 1 88 ? 3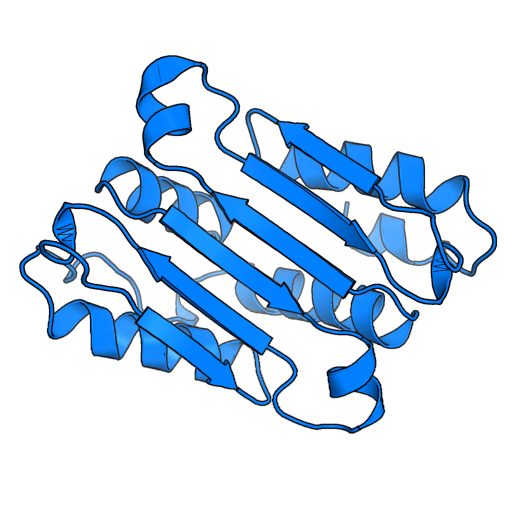.481 -6.650 8.016 1.00 93.56 88 ILE A N 1
ATOM 673 C CA . ILE A 1 88 ? 2.820 -5.538 7.318 1.00 93.56 88 ILE A CA 1
ATOM 674 C C . ILE A 1 88 ? 1.317 -5.789 7.183 1.00 93.56 88 ILE A C 1
ATOM 676 O O . ILE A 1 88 ? 0.532 -4.884 7.452 1.00 93.56 88 ILE A O 1
ATOM 680 N N . GLU A 1 89 ? 0.904 -7.006 6.824 1.00 94.62 89 GLU A N 1
ATOM 681 C CA . GLU A 1 89 ? -0.512 -7.386 6.796 1.00 94.62 89 GLU A CA 1
ATOM 682 C C . GLU A 1 89 ? -1.165 -7.154 8.163 1.00 94.62 89 GLU A C 1
ATOM 684 O O . GLU A 1 89 ? -2.120 -6.388 8.266 1.00 94.62 89 GLU A O 1
ATOM 689 N N . SER A 1 90 ? -0.596 -7.729 9.228 1.00 94.94 90 SER A N 1
ATOM 690 C CA . SER A 1 90 ? -1.133 -7.603 10.589 1.00 94.94 90 SER A CA 1
ATOM 691 C C . SER A 1 90 ? -1.225 -6.148 11.051 1.00 94.94 90 SER A C 1
ATOM 693 O O . SER A 1 90 ? -2.212 -5.764 11.682 1.00 94.94 90 SER A O 1
ATOM 695 N N . LEU A 1 91 ? -0.227 -5.326 10.721 1.00 95.31 91 LEU A N 1
ATOM 696 C CA . LEU A 1 91 ? -0.220 -3.899 11.028 1.00 95.31 91 LEU A CA 1
ATOM 697 C C . LEU A 1 91 ? -1.373 -3.172 10.330 1.00 95.31 91 LEU A C 1
ATOM 699 O O . LEU A 1 91 ? -2.171 -2.494 10.981 1.00 95.31 91 LEU A O 1
ATOM 703 N N . LEU A 1 92 ? -1.456 -3.293 9.003 1.00 95.69 92 LEU A N 1
ATOM 704 C CA . LEU A 1 92 ? -2.446 -2.559 8.220 1.00 95.69 92 LEU A CA 1
ATOM 705 C C . LEU A 1 92 ? -3.866 -3.045 8.517 1.00 95.69 92 LEU A C 1
ATOM 707 O O . LEU A 1 92 ? -4.791 -2.235 8.542 1.00 95.69 92 LEU A O 1
ATOM 711 N N . GLU A 1 93 ? -4.043 -4.332 8.826 1.00 95.25 93 GLU A N 1
ATOM 712 C CA . GLU A 1 93 ? -5.326 -4.831 9.308 1.00 95.25 93 GLU A CA 1
ATOM 713 C C . GLU A 1 93 ? -5.694 -4.309 10.690 1.00 95.25 93 GLU A C 1
ATOM 715 O O . GLU A 1 93 ? -6.856 -3.983 10.925 1.00 95.25 93 GLU A O 1
ATOM 720 N N . SER A 1 94 ? -4.733 -4.204 11.606 1.00 95.50 94 SER A N 1
ATOM 721 C CA . SER A 1 94 ? -4.991 -3.644 12.936 1.00 95.50 94 SER A CA 1
ATOM 722 C C . SER A 1 94 ? -5.428 -2.181 12.837 1.00 95.50 94 SER A C 1
ATOM 724 O O . SER A 1 94 ? -6.400 -1.793 13.484 1.00 95.50 94 SER A O 1
ATOM 726 N N . LEU A 1 95 ? -4.803 -1.402 11.945 1.00 95.56 95 LEU A N 1
ATOM 727 C CA . LEU A 1 95 ? -5.244 -0.046 11.602 1.00 95.56 95 LEU A CA 1
ATOM 728 C C . LEU A 1 95 ? -6.666 -0.041 11.016 1.00 95.56 95 LEU A C 1
ATOM 730 O O . LEU A 1 95 ? -7.521 0.701 11.497 1.00 95.56 95 LEU A O 1
ATOM 734 N N . GLY A 1 96 ? -6.952 -0.910 10.042 1.00 95.12 96 GLY A N 1
ATOM 735 C CA . GLY A 1 96 ? -8.286 -1.034 9.445 1.00 95.12 96 GLY A CA 1
ATOM 736 C C . GLY A 1 96 ? -9.373 -1.352 10.475 1.00 95.12 96 GLY A C 1
ATOM 737 O O . GLY A 1 96 ? -10.406 -0.685 10.513 1.00 95.12 96 GLY A O 1
ATOM 738 N N . ARG A 1 97 ? -9.120 -2.308 11.379 1.00 94.12 97 ARG A N 1
ATOM 739 C CA . ARG A 1 97 ? -10.039 -2.680 12.473 1.00 94.12 97 ARG A CA 1
ATOM 740 C C . ARG A 1 97 ? -10.215 -1.562 13.493 1.00 94.12 97 ARG A C 1
ATOM 742 O O . ARG A 1 97 ? -11.272 -1.481 14.116 1.00 94.12 97 ARG A O 1
ATOM 749 N N . ALA A 1 98 ? -9.198 -0.723 13.664 1.00 94.19 98 ALA A N 1
ATOM 750 C CA . ALA A 1 98 ? -9.259 0.463 14.504 1.00 94.19 98 ALA A CA 1
ATOM 751 C C . ALA A 1 98 ? -10.015 1.631 13.845 1.00 94.19 98 ALA A C 1
ATOM 753 O O . ALA A 1 98 ? -10.187 2.652 14.501 1.00 94.19 98 ALA A O 1
ATOM 754 N N . GLY A 1 99 ? -10.489 1.492 12.599 1.00 94.38 99 GLY A N 1
ATOM 755 C CA . GLY A 1 99 ? -11.217 2.532 11.863 1.00 94.38 99 GLY A CA 1
ATOM 756 C C . GLY A 1 99 ? -10.317 3.446 11.025 1.00 94.38 99 GLY A C 1
ATOM 757 O O . GLY A 1 99 ? -10.655 4.608 10.786 1.00 94.38 99 GLY A O 1
ATOM 758 N N . VAL A 1 100 ? -9.138 2.956 10.623 1.00 95.81 100 VAL A N 1
ATOM 759 C CA . VAL A 1 100 ? -8.155 3.700 9.825 1.00 95.81 100 VAL A CA 1
ATOM 760 C C . VAL A 1 100 ? -7.990 3.061 8.447 1.00 95.81 100 VAL A C 1
ATOM 762 O O . VAL A 1 100 ? -7.446 1.969 8.298 1.00 95.81 100 VAL A O 1
ATOM 765 N N . THR A 1 101 ? -8.383 3.791 7.408 1.00 96.19 101 THR A N 1
ATOM 766 C CA . THR A 1 101 ? -7.976 3.509 6.031 1.00 96.19 101 THR A CA 1
ATOM 767 C C . THR A 1 101 ? -6.516 3.903 5.855 1.00 96.19 101 THR A C 1
ATOM 769 O O . THR A 1 101 ? -6.156 5.066 6.044 1.00 96.19 101 THR A O 1
ATOM 772 N N . THR A 1 102 ? -5.686 2.947 5.442 1.00 97.56 102 THR A N 1
ATOM 773 C CA . THR A 1 102 ? -4.255 3.163 5.213 1.00 97.56 102 THR A CA 1
ATOM 774 C C . THR A 1 102 ? -3.921 3.003 3.740 1.00 97.56 102 THR A C 1
ATOM 776 O O . THR A 1 102 ? -4.291 2.008 3.125 1.00 97.56 102 THR A O 1
ATOM 779 N N . ILE A 1 103 ? -3.182 3.959 3.182 1.00 97.88 103 ILE A N 1
ATOM 780 C CA . ILE A 1 103 ? -2.561 3.880 1.861 1.00 97.88 103 ILE A CA 1
ATOM 781 C C . ILE A 1 103 ? -1.049 3.944 2.050 1.00 97.88 103 ILE A C 1
ATOM 783 O O . ILE A 1 103 ? -0.525 4.943 2.544 1.00 97.88 103 ILE A O 1
ATOM 787 N N . LEU A 1 104 ? -0.354 2.910 1.592 1.00 97.44 104 LEU A N 1
ATOM 788 C CA . LEU A 1 104 ? 1.093 2.863 1.492 1.00 97.44 104 LEU A CA 1
ATOM 789 C C . LEU A 1 104 ? 1.496 2.847 0.019 1.00 97.44 104 LEU A C 1
ATOM 791 O O . LEU A 1 104 ? 1.068 1.980 -0.739 1.00 97.44 104 LEU A O 1
ATOM 795 N N . LYS A 1 105 ? 2.322 3.801 -0.402 1.00 97.94 105 LYS A N 1
ATOM 796 C CA . LYS A 1 105 ? 2.743 3.938 -1.797 1.00 97.94 105 LYS A CA 1
ATOM 797 C C . LYS A 1 105 ? 4.253 4.115 -1.897 1.00 97.94 105 LYS A C 1
ATOM 799 O O . LYS A 1 105 ? 4.838 4.871 -1.129 1.00 97.94 105 LYS A O 1
ATOM 804 N N . VAL A 1 106 ? 4.843 3.494 -2.913 1.00 97.31 106 VAL A N 1
ATOM 805 C CA . VAL A 1 106 ? 6.162 3.856 -3.436 1.00 97.31 106 VAL A CA 1
ATOM 806 C C . VAL A 1 106 ? 6.006 4.479 -4.825 1.00 97.31 106 VAL A C 1
ATOM 808 O O . VAL A 1 106 ? 5.249 3.984 -5.668 1.00 97.31 106 VAL A O 1
ATOM 811 N N . ASP A 1 107 ? 6.694 5.591 -5.059 1.00 96.25 107 ASP A N 1
ATOM 812 C CA . ASP A 1 107 ? 6.680 6.321 -6.323 1.00 96.25 107 ASP A CA 1
ATOM 813 C C . ASP A 1 107 ? 8.033 6.205 -7.038 1.00 96.25 107 ASP A C 1
ATOM 815 O O . ASP A 1 107 ? 9.075 6.634 -6.535 1.00 96.25 107 ASP A O 1
ATOM 819 N N . SER A 1 108 ? 8.007 5.603 -8.225 1.00 94.94 108 SER A N 1
ATOM 820 C CA . SER A 1 108 ? 9.177 5.341 -9.061 1.00 94.94 108 SER A CA 1
ATOM 821 C C . SER A 1 108 ? 9.888 6.617 -9.518 1.00 94.94 108 SER A C 1
ATOM 823 O O . SER A 1 108 ? 11.117 6.638 -9.584 1.00 94.94 108 SER A O 1
ATOM 825 N N . GLU A 1 109 ? 9.162 7.708 -9.773 1.00 93.12 109 GLU A N 1
ATOM 826 C CA . GLU A 1 109 ? 9.767 8.971 -10.204 1.00 93.12 109 GLU A CA 1
ATOM 827 C C . GLU A 1 109 ? 10.510 9.642 -9.045 1.00 93.12 109 GLU A C 1
ATOM 829 O O . GLU A 1 109 ? 11.604 10.190 -9.225 1.00 93.12 109 GLU A O 1
ATOM 834 N N . ARG A 1 110 ? 9.957 9.546 -7.831 1.00 93.19 110 ARG A N 1
ATOM 835 C CA . ARG A 1 110 ? 10.578 10.078 -6.608 1.00 93.19 110 ARG A CA 1
ATOM 836 C C . ARG A 1 110 ? 11.814 9.297 -6.175 1.00 93.19 110 ARG A C 1
ATOM 838 O O . ARG A 1 110 ? 12.800 9.912 -5.771 1.00 93.19 110 ARG A O 1
ATOM 845 N N . ILE A 1 111 ? 11.833 7.972 -6.367 1.00 91.50 111 ILE A N 1
ATOM 846 C CA . ILE A 1 111 ? 13.057 7.161 -6.186 1.00 91.50 111 ILE A CA 1
ATOM 847 C C . ILE A 1 111 ? 14.220 7.717 -7.016 1.00 91.50 111 ILE A C 1
ATOM 849 O O . ILE A 1 111 ? 15.371 7.677 -6.578 1.00 91.50 111 ILE A O 1
ATOM 853 N N . MET A 1 112 ? 13.930 8.219 -8.217 1.00 86.00 112 MET A N 1
ATOM 854 C CA . MET A 1 112 ? 14.945 8.666 -9.169 1.00 86.00 112 MET A CA 1
ATOM 855 C C . MET A 1 112 ? 15.320 10.148 -9.033 1.00 86.00 112 MET A C 1
ATOM 857 O O . MET A 1 112 ? 16.324 10.555 -9.619 1.00 86.00 112 MET A O 1
ATOM 861 N N . SER A 1 113 ? 14.543 10.959 -8.306 1.00 85.62 113 SER A N 1
ATOM 862 C CA . SER A 1 113 ? 14.665 12.426 -8.323 1.00 85.62 113 SER A CA 1
ATOM 863 C C . SER A 1 113 ? 15.025 13.052 -6.973 1.00 85.62 113 SER A C 1
ATOM 865 O O . SER A 1 113 ? 16.083 13.672 -6.869 1.00 85.62 113 SER A O 1
ATOM 867 N N . ASP A 1 114 ? 14.167 12.927 -5.958 1.00 76.06 114 ASP A N 1
ATOM 868 C CA . ASP A 1 114 ? 14.272 13.662 -4.686 1.00 76.06 114 ASP A CA 1
ATOM 869 C C . ASP A 1 114 ? 14.515 12.766 -3.462 1.00 76.06 114 ASP A C 1
ATOM 871 O O . ASP A 1 114 ? 14.881 13.263 -2.397 1.00 76.06 114 ASP A O 1
ATOM 875 N N . GLY A 1 115 ? 14.364 11.450 -3.626 1.00 78.81 115 GLY A N 1
ATOM 876 C CA . GLY A 1 115 ? 14.583 10.458 -2.584 1.00 78.81 115 GLY A CA 1
ATOM 877 C C . GLY A 1 115 ? 13.393 10.244 -1.653 1.00 78.81 115 GLY A C 1
ATOM 878 O O . GLY A 1 115 ? 13.413 9.239 -0.957 1.00 78.81 115 GLY A O 1
ATOM 879 N N . ASN A 1 116 ? 12.340 11.076 -1.678 1.00 91.31 116 ASN A N 1
ATOM 880 C CA . ASN A 1 116 ? 11.126 10.918 -0.857 1.00 91.31 116 ASN A CA 1
ATOM 881 C C . ASN A 1 116 ? 10.131 9.955 -1.523 1.00 91.31 116 ASN A C 1
ATOM 883 O O . ASN A 1 116 ? 8.988 10.294 -1.846 1.00 91.31 116 ASN A O 1
ATOM 887 N N . ALA A 1 117 ? 10.618 8.747 -1.788 1.00 94.88 117 ALA A N 1
ATOM 888 C CA . ALA A 1 117 ? 9.942 7.726 -2.574 1.00 94.88 117 ALA A CA 1
ATOM 889 C C . ALA A 1 117 ? 8.658 7.193 -1.937 1.00 94.88 117 ALA A C 1
ATOM 891 O O . ALA A 1 117 ? 7.765 6.737 -2.653 1.00 94.88 117 ALA A O 1
ATOM 892 N N . TRP A 1 118 ? 8.584 7.224 -0.610 1.00 97.69 118 TRP A N 1
ATOM 893 C CA . TRP A 1 118 ? 7.516 6.610 0.153 1.00 97.69 118 TRP A CA 1
ATOM 894 C C . TRP A 1 118 ? 6.454 7.634 0.526 1.00 97.69 118 TRP A C 1
ATOM 896 O O . TRP A 1 118 ? 6.757 8.749 0.940 1.00 97.69 118 TRP A O 1
ATOM 906 N N . THR A 1 119 ? 5.195 7.232 0.401 1.00 97.62 119 THR A N 1
ATOM 907 C CA . THR A 1 119 ? 4.046 7.957 0.934 1.00 97.62 119 THR A CA 1
ATOM 908 C C . THR A 1 119 ? 3.271 7.016 1.840 1.00 97.62 119 THR A C 1
ATOM 910 O O . THR A 1 119 ? 2.872 5.936 1.400 1.00 97.62 119 THR A O 1
ATOM 913 N N . ILE A 1 120 ? 2.964 7.467 3.053 1.00 97.50 120 ILE A N 1
ATOM 914 C CA . ILE A 1 120 ? 1.889 6.894 3.860 1.00 97.50 120 ILE A CA 1
ATOM 915 C C . ILE A 1 120 ? 0.775 7.915 4.026 1.00 97.50 120 ILE A C 1
ATOM 917 O O . ILE A 1 120 ? 1.012 9.116 4.185 1.00 97.50 120 ILE A O 1
ATOM 921 N N . SER A 1 121 ? -0.453 7.433 3.953 1.00 97.38 121 SER A N 1
ATOM 922 C CA . SER A 1 121 ? -1.651 8.231 4.098 1.00 97.38 121 SER A CA 1
ATOM 923 C C . SER A 1 121 ? -2.655 7.477 4.959 1.00 97.38 121 SER A C 1
ATOM 925 O O . SER A 1 121 ? -2.942 6.312 4.697 1.00 97.38 121 SER A O 1
ATOM 927 N N . LEU A 1 122 ? -3.162 8.151 5.988 1.00 96.94 122 LEU A N 1
ATOM 928 C CA . LEU A 1 122 ? -4.121 7.623 6.948 1.00 96.94 122 LEU A CA 1
ATOM 929 C C . LEU A 1 122 ? -5.366 8.509 6.937 1.00 96.94 122 LEU A C 1
ATOM 931 O O . LEU A 1 122 ? -5.266 9.736 7.009 1.00 96.94 122 LEU A O 1
ATOM 935 N N . GLY A 1 123 ? -6.528 7.884 6.842 1.00 94.69 123 GLY A N 1
ATOM 936 C CA . GLY A 1 123 ? -7.840 8.520 6.944 1.00 94.69 123 GLY A CA 1
ATOM 937 C C . GLY A 1 123 ? -8.822 7.570 7.620 1.00 94.69 123 GLY A C 1
ATOM 938 O O . GLY A 1 123 ? -8.449 6.456 7.970 1.00 94.69 123 GLY A O 1
ATOM 939 N N . GLY A 1 124 ? -10.072 7.983 7.782 1.00 92.88 124 GLY A N 1
ATOM 940 C CA . GLY A 1 124 ? -11.134 7.119 8.303 1.00 92.88 124 GLY A CA 1
ATOM 941 C C . GLY A 1 124 ? -11.733 7.607 9.615 1.00 92.88 124 GLY A C 1
ATOM 942 O O . GLY A 1 124 ? -11.316 8.614 10.196 1.00 92.88 124 GLY A O 1
ATOM 943 N N . SER A 1 125 ? -12.751 6.881 10.057 1.00 91.81 125 SER A N 1
ATOM 944 C CA . SER A 1 125 ? -13.616 7.223 11.181 1.00 91.81 125 SER A CA 1
ATOM 945 C C . SER A 1 125 ? -12.871 7.453 12.500 1.00 91.81 125 SER A C 1
ATOM 947 O O . SER A 1 125 ? -13.290 8.302 13.290 1.00 91.81 125 SER A O 1
ATOM 949 N N . ALA A 1 126 ? -11.740 6.775 12.716 1.00 91.56 126 ALA A N 1
ATOM 950 C CA . ALA A 1 126 ? -10.930 6.910 13.928 1.00 91.56 126 ALA A CA 1
ATOM 951 C C . ALA A 1 126 ? -10.214 8.262 14.050 1.00 91.56 126 ALA A C 1
ATOM 953 O O . ALA A 1 126 ? -9.926 8.718 15.153 1.00 91.56 126 ALA A O 1
ATOM 954 N N . LEU A 1 127 ? -9.927 8.910 12.920 1.00 90.69 127 LEU A N 1
ATOM 955 C CA . LEU A 1 127 ? -9.250 10.206 12.886 1.00 90.69 127 LEU A CA 1
ATOM 956 C C . LEU A 1 127 ? -10.251 11.368 12.999 1.00 90.69 127 LEU A C 1
ATOM 958 O O . LEU A 1 127 ? -9.900 12.445 13.476 1.00 90.69 127 LEU A O 1
ATOM 962 N N . GLY A 1 128 ? -11.509 11.136 12.616 1.00 85.50 128 GLY A N 1
ATOM 963 C CA . GLY A 1 128 ? -12.565 12.143 12.527 1.00 85.50 128 GLY A CA 1
ATOM 964 C C . GLY A 1 128 ? -12.883 12.530 11.078 1.00 85.50 128 GLY A C 1
ATOM 965 O O . GLY A 1 128 ? -12.070 12.362 10.177 1.00 85.50 128 GLY A O 1
ATOM 966 N N . GLU A 1 129 ? -14.082 13.078 10.854 1.00 71.19 129 GLU A N 1
ATOM 967 C CA . GLU A 1 129 ? -14.720 13.252 9.529 1.00 71.19 129 GLU A CA 1
ATOM 968 C C . GLU A 1 129 ? -13.901 14.060 8.495 1.00 71.19 129 GLU A C 1
ATOM 970 O O . GLU A 1 129 ? -14.141 13.952 7.295 1.00 71.19 129 GLU A O 1
ATOM 975 N N . PHE A 1 130 ? -12.912 14.846 8.932 1.00 68.81 130 PHE A N 1
ATOM 976 C CA . PHE A 1 130 ? -12.081 15.685 8.055 1.00 68.81 130 PHE A CA 1
ATOM 977 C C . PHE A 1 130 ? -10.579 15.566 8.325 1.00 68.81 130 PHE A C 1
ATOM 979 O O . PHE A 1 130 ? -9.793 16.334 7.767 1.00 68.81 130 PHE A O 1
ATOM 986 N N . GLU A 1 131 ? -10.177 14.636 9.187 1.00 84.50 131 GLU A N 1
ATOM 987 C CA . GLU A 1 131 ? -8.784 14.487 9.587 1.00 84.50 131 GLU A CA 1
ATOM 988 C C . GLU A 1 131 ? -8.092 13.454 8.704 1.00 84.50 131 GLU A C 1
ATOM 990 O O . GLU A 1 131 ? -8.588 12.357 8.445 1.00 84.50 131 GLU A O 1
ATOM 995 N N . PHE A 1 132 ? -6.927 13.846 8.205 1.00 91.31 132 PHE A N 1
ATOM 996 C CA . PHE A 1 132 ? -6.141 13.060 7.276 1.00 91.31 132 PHE A CA 1
ATOM 997 C C . PHE A 1 132 ? -4.667 13.288 7.565 1.00 91.31 132 PHE A C 1
ATOM 999 O O . PHE A 1 132 ? -4.190 14.424 7.608 1.00 91.31 132 PHE A O 1
ATOM 1006 N N . VAL A 1 133 ? -3.935 12.196 7.738 1.00 93.06 133 VAL A N 1
ATOM 1007 C CA . VAL A 1 133 ? -2.493 12.219 7.961 1.00 93.06 133 VAL A CA 1
ATOM 1008 C C . VAL A 1 133 ? -1.813 11.790 6.675 1.00 93.06 133 VAL A C 1
ATOM 1010 O O . VAL A 1 133 ? -2.171 10.776 6.082 1.00 93.06 133 VAL A O 1
ATOM 1013 N N . ARG A 1 134 ? -0.805 12.545 6.242 1.00 96.12 134 ARG A N 1
ATOM 1014 C CA . ARG A 1 134 ? 0.055 12.154 5.128 1.00 96.12 134 ARG A CA 1
ATOM 1015 C C . ARG A 1 134 ? 1.491 12.531 5.413 1.00 96.12 134 ARG A C 1
ATOM 1017 O O . ARG A 1 134 ? 1.773 13.684 5.730 1.00 96.12 134 ARG A O 1
ATOM 1024 N N . TYR A 1 135 ? 2.375 11.574 5.183 1.00 96.50 135 TYR A N 1
ATOM 1025 C CA . TYR A 1 135 ? 3.812 11.784 5.177 1.00 96.50 135 TYR A CA 1
ATOM 1026 C C . TYR A 1 135 ? 4.392 11.303 3.853 1.00 96.50 135 TYR A C 1
ATOM 1028 O O . TYR A 1 135 ? 3.980 10.274 3.319 1.00 96.50 135 TYR A O 1
ATOM 1036 N N . ASP A 1 136 ? 5.325 12.086 3.324 1.00 96.75 136 ASP A N 1
ATOM 1037 C CA . ASP A 1 136 ? 6.197 11.704 2.222 1.00 96.75 136 ASP A CA 1
ATOM 1038 C C . ASP A 1 136 ? 7.610 11.578 2.813 1.00 96.75 136 ASP A C 1
ATOM 1040 O O . ASP A 1 136 ? 8.131 12.563 3.342 1.00 96.75 136 ASP A O 1
ATOM 1044 N N . CYS A 1 137 ? 8.203 10.381 2.779 1.00 95.50 137 CYS A N 1
ATOM 1045 C CA . CYS A 1 137 ? 9.484 10.088 3.428 1.00 95.50 137 CYS A CA 1
ATOM 1046 C C . CYS A 1 137 ? 10.457 9.345 2.498 1.00 95.50 137 CYS A C 1
ATOM 1048 O O . CYS A 1 137 ? 10.043 8.727 1.511 1.00 95.50 137 CYS A O 1
ATOM 1050 N N . PRO A 1 138 ? 11.759 9.353 2.827 1.00 93.81 138 PRO A N 1
ATOM 1051 C CA . PRO A 1 138 ? 12.760 8.556 2.131 1.00 93.81 138 PRO A CA 1
ATOM 1052 C C . PRO A 1 138 ? 12.607 7.043 2.267 1.00 93.81 138 PRO A C 1
ATOM 1054 O O . PRO A 1 138 ? 13.002 6.307 1.363 1.00 93.81 138 PRO A O 1
ATOM 1057 N N . THR A 1 139 ? 12.051 6.569 3.383 1.00 93.12 139 THR A N 1
ATOM 1058 C CA . THR A 1 139 ? 11.943 5.141 3.705 1.00 93.12 139 THR A CA 1
ATOM 1059 C C . THR A 1 139 ? 10.561 4.784 4.249 1.00 93.12 139 THR A C 1
ATOM 1061 O O . THR A 1 139 ? 9.838 5.646 4.758 1.00 93.12 139 THR A O 1
ATOM 1064 N N . LEU A 1 140 ? 10.208 3.494 4.172 1.00 94.00 140 LEU A N 1
ATOM 1065 C CA . LEU A 1 140 ? 8.997 2.959 4.800 1.00 94.00 140 LEU A CA 1
ATOM 1066 C C . LEU A 1 140 ? 9.015 3.179 6.319 1.00 94.00 140 LEU A C 1
ATOM 1068 O O . LEU A 1 140 ? 8.023 3.659 6.860 1.00 94.00 140 LEU A O 1
ATOM 1072 N N . SER A 1 141 ? 10.140 2.885 6.985 1.00 92.75 141 SER A N 1
ATOM 1073 C CA . SER A 1 141 ? 10.293 3.064 8.441 1.00 92.75 141 SER A CA 1
ATOM 1074 C C . SER A 1 141 ? 9.997 4.499 8.869 1.00 92.75 141 SER A C 1
ATOM 1076 O O . SER A 1 141 ? 9.167 4.719 9.742 1.00 92.75 141 SER A O 1
ATOM 1078 N N . GLU A 1 142 ? 10.582 5.493 8.191 1.00 94.25 142 GLU A N 1
ATOM 1079 C CA . GLU A 1 142 ? 10.350 6.907 8.516 1.00 94.25 142 GLU A CA 1
ATOM 1080 C C . GLU A 1 142 ? 8.888 7.327 8.302 1.00 94.25 142 GLU A C 1
ATOM 1082 O O . GLU A 1 142 ? 8.346 8.109 9.090 1.00 94.25 142 GLU A O 1
ATOM 1087 N N . CYS A 1 143 ? 8.236 6.794 7.260 1.00 95.12 143 CYS A N 1
ATOM 1088 C CA . CYS A 1 143 ? 6.800 6.971 7.037 1.00 95.12 143 CYS A CA 1
ATOM 1089 C C . CYS A 1 143 ? 5.988 6.399 8.206 1.00 95.12 143 CYS A C 1
ATOM 1091 O O . CYS A 1 143 ? 5.146 7.106 8.762 1.00 95.12 143 CYS A O 1
ATOM 1093 N N . LEU A 1 144 ? 6.251 5.148 8.596 1.00 94.31 144 LEU A N 1
ATOM 1094 C CA . LEU A 1 144 ? 5.550 4.473 9.688 1.00 94.31 144 LEU A CA 1
ATOM 1095 C C . LEU A 1 144 ? 5.756 5.206 11.015 1.00 94.31 144 LEU A C 1
ATOM 1097 O O . LEU A 1 144 ? 4.773 5.630 11.616 1.00 94.31 144 LEU A O 1
ATOM 1101 N N . GLU A 1 145 ? 7.002 5.471 11.408 1.00 94.00 145 GLU A N 1
ATOM 1102 C CA . GLU A 1 145 ? 7.355 6.195 12.637 1.00 94.00 145 GLU A CA 1
ATOM 1103 C C . GLU A 1 145 ? 6.654 7.558 12.727 1.00 94.00 145 GLU A C 1
ATOM 1105 O O . GLU A 1 145 ? 6.010 7.868 13.734 1.00 94.00 145 GLU A O 1
ATOM 1110 N N . SER A 1 146 ? 6.719 8.359 11.655 1.00 94.56 146 SER A N 1
ATOM 1111 C CA . SER A 1 146 ? 6.077 9.681 11.606 1.00 94.56 146 SER A CA 1
ATOM 1112 C C . SER A 1 146 ? 4.556 9.573 11.710 1.00 94.56 146 SER A C 1
ATOM 1114 O O . SER A 1 146 ? 3.914 10.350 12.420 1.00 94.56 146 SER A O 1
ATOM 1116 N N . SER A 1 147 ? 3.972 8.593 11.019 1.00 94.25 147 SER A N 1
ATOM 1117 C CA . SER A 1 147 ? 2.528 8.373 11.018 1.00 94.25 147 SER A CA 1
ATOM 1118 C C . SER A 1 147 ? 2.006 7.858 12.362 1.00 94.25 147 SER A C 1
ATOM 1120 O O . SER A 1 147 ? 0.956 8.312 12.808 1.00 94.25 147 SER A O 1
ATOM 1122 N N . PHE A 1 148 ? 2.754 6.995 13.054 1.00 93.75 148 PHE A N 1
ATOM 1123 C CA . PHE A 1 148 ? 2.382 6.454 14.362 1.00 93.75 148 PHE A CA 1
ATOM 1124 C C . PHE A 1 148 ? 2.495 7.507 15.455 1.00 93.75 148 PHE A C 1
ATOM 1126 O O . PHE A 1 148 ? 1.573 7.662 16.253 1.00 93.75 148 PHE A O 1
ATOM 1133 N N . ALA A 1 149 ? 3.575 8.294 15.445 1.00 92.81 149 ALA A N 1
ATOM 1134 C CA . ALA A 1 149 ? 3.706 9.437 16.341 1.00 92.81 149 ALA A CA 1
ATOM 1135 C C . ALA A 1 149 ? 2.509 10.388 16.198 1.00 92.81 149 ALA A C 1
ATOM 1137 O O . ALA A 1 149 ? 1.985 10.878 17.197 1.00 92.81 149 ALA A O 1
ATOM 1138 N N . ARG A 1 150 ? 2.041 10.592 14.959 1.00 93.00 150 ARG A N 1
ATOM 1139 C CA . ARG A 1 150 ? 0.875 11.422 14.668 1.00 93.00 150 ARG A CA 1
ATOM 1140 C C . ARG A 1 150 ? -0.446 10.773 15.084 1.00 93.00 150 ARG A C 1
ATOM 1142 O O . ARG A 1 150 ? -1.302 11.482 15.604 1.00 93.00 150 ARG A O 1
ATOM 1149 N N . LEU A 1 151 ? -0.621 9.464 14.885 1.00 92.06 151 LEU A N 1
ATOM 1150 C CA . LEU A 1 151 ? -1.812 8.722 15.324 1.00 92.06 151 LEU A CA 1
ATOM 1151 C C . LEU A 1 151 ? -2.031 8.837 16.834 1.00 92.06 151 LEU A C 1
ATOM 1153 O O . LEU A 1 151 ? -3.151 9.094 17.260 1.00 92.06 151 LEU A O 1
ATOM 1157 N N . CYS A 1 152 ? -0.961 8.758 17.627 1.00 91.75 152 CYS A N 1
ATOM 1158 C CA . CYS A 1 152 ? -1.020 8.897 19.084 1.00 91.75 152 CYS A CA 1
ATOM 1159 C C . CYS A 1 152 ? -1.520 10.272 19.574 1.00 91.75 152 CYS A C 1
ATOM 1161 O O . CYS A 1 152 ? -1.806 10.429 20.761 1.00 91.75 152 CYS A O 1
ATOM 1163 N N . GLU A 1 153 ? -1.624 11.276 18.698 1.00 91.19 153 GLU A N 1
ATOM 1164 C CA . GLU A 1 153 ? -2.237 12.568 19.024 1.00 91.19 153 GLU A CA 1
ATOM 1165 C C . GLU A 1 153 ? -3.771 12.565 18.880 1.00 91.19 153 GLU A C 1
ATOM 1167 O O . GLU A 1 153 ? -4.435 13.468 19.398 1.00 91.19 153 GLU A O 1
ATOM 1172 N N . PHE A 1 154 ? -4.345 11.575 18.188 1.00 90.62 154 PHE A N 1
ATOM 1173 C CA . PHE A 1 154 ? -5.789 11.441 17.993 1.00 90.62 154 PHE A CA 1
ATOM 1174 C C . PHE A 1 154 ? -6.442 10.630 19.120 1.00 90.62 154 PHE A C 1
ATOM 1176 O O . PHE A 1 154 ? -5.813 9.732 19.686 1.00 90.62 154 PHE A O 1
ATOM 1183 N N . PRO A 1 155 ? -7.725 10.888 19.443 1.00 86.94 155 PRO A N 1
ATOM 1184 C CA . PRO A 1 155 ? -8.478 10.029 20.349 1.00 86.94 155 PRO A CA 1
ATOM 1185 C C . PRO A 1 155 ? -8.541 8.593 19.812 1.00 86.94 155 PRO A C 1
ATOM 1187 O O . PRO A 1 155 ? -8.943 8.379 18.675 1.00 86.94 155 PRO A O 1
ATOM 1190 N N . GLY A 1 156 ? -8.182 7.609 20.631 1.00 86.56 156 GLY A N 1
ATOM 1191 C CA . GLY A 1 156 ? -8.193 6.202 20.236 1.00 86.56 156 GLY A CA 1
ATOM 1192 C C . GLY A 1 156 ? -7.358 5.346 21.179 1.00 86.56 156 GLY A C 1
ATOM 1193 O O . GLY A 1 156 ? -6.696 5.870 22.076 1.00 86.56 156 GLY A O 1
ATOM 1194 N N . ASP A 1 157 ? -7.428 4.031 20.988 1.00 89.12 157 ASP A N 1
ATOM 1195 C CA . ASP A 1 157 ? -6.520 3.082 21.630 1.00 89.12 157 ASP A CA 1
ATOM 1196 C C . ASP A 1 157 ? -5.374 2.776 20.661 1.00 89.12 157 ASP A C 1
ATOM 1198 O O . ASP A 1 157 ? -5.564 2.104 19.643 1.00 89.12 157 ASP A O 1
ATOM 1202 N N . TRP A 1 158 ? -4.201 3.325 20.970 1.00 93.81 158 TRP A N 1
ATOM 1203 C CA . TRP A 1 158 ? -2.989 3.239 20.153 1.00 93.81 158 TRP A CA 1
ATOM 1204 C C . TRP A 1 158 ? -1.837 2.548 20.891 1.00 93.81 158 TRP A C 1
ATOM 1206 O O . TRP A 1 158 ? -0.716 2.512 20.383 1.00 93.81 158 TRP A O 1
ATOM 1216 N N . ASP A 1 159 ? -2.096 1.980 22.075 1.00 90.81 159 ASP A N 1
ATOM 1217 C CA . ASP A 1 159 ? -1.063 1.396 22.944 1.00 90.81 159 ASP A CA 1
ATOM 1218 C C . ASP A 1 159 ? -0.384 0.161 22.320 1.00 90.81 159 ASP A C 1
ATOM 1220 O O . ASP A 1 159 ? 0.686 -0.254 22.762 1.00 90.81 159 ASP A O 1
ATOM 1224 N N . TRP A 1 160 ? -0.986 -0.402 21.270 1.00 92.75 160 TRP A N 1
ATOM 1225 C CA . TRP A 1 160 ? -0.491 -1.541 20.497 1.00 92.75 160 TRP A CA 1
ATOM 1226 C C . TRP A 1 160 ? 0.475 -1.154 19.362 1.00 92.75 160 TRP A C 1
ATOM 1228 O O . TRP A 1 160 ? 1.213 -2.010 18.882 1.00 92.75 160 TRP A O 1
ATOM 1238 N N . LEU A 1 161 ? 0.523 0.114 18.923 1.00 90.06 161 LEU A N 1
ATOM 1239 C CA . LEU A 1 161 ? 1.413 0.548 17.829 1.00 90.06 161 LEU A CA 1
ATOM 1240 C C . LEU A 1 161 ? 2.907 0.245 18.072 1.00 90.06 161 LEU A C 1
ATOM 1242 O O . LEU A 1 161 ? 3.578 -0.148 17.117 1.00 90.06 161 LEU A O 1
ATOM 1246 N N . PRO A 1 162 ? 3.452 0.362 19.303 1.00 86.75 162 PRO A N 1
ATOM 1247 C CA . PRO A 1 162 ? 4.845 0.006 19.583 1.00 86.75 162 PRO A CA 1
ATOM 1248 C C . PRO A 1 162 ? 5.199 -1.471 19.341 1.00 86.75 162 PRO A C 1
ATOM 1250 O O . PRO A 1 162 ? 6.375 -1.818 19.339 1.00 86.75 162 PRO A O 1
ATOM 1253 N N . GLU A 1 163 ? 4.220 -2.360 19.151 1.00 86.19 163 GLU A N 1
ATOM 1254 C CA . GLU A 1 163 ? 4.476 -3.758 18.771 1.00 86.19 163 GLU A CA 1
ATOM 1255 C C . GLU A 1 163 ? 4.956 -3.892 17.314 1.00 86.19 163 GLU A C 1
ATOM 1257 O O . GLU A 1 163 ? 5.501 -4.931 16.937 1.00 86.19 163 GLU A O 1
ATOM 1262 N N . PHE A 1 164 ? 4.779 -2.837 16.510 1.00 79.25 164 PHE A N 1
ATOM 1263 C CA . PHE A 1 164 ? 5.093 -2.780 15.080 1.00 79.25 164 PHE A CA 1
ATOM 1264 C C . PHE A 1 164 ? 6.243 -1.814 14.736 1.00 79.25 164 PHE A C 1
ATOM 1266 O O . PHE A 1 164 ? 6.516 -1.605 13.552 1.00 79.25 164 PHE A O 1
ATOM 1273 N N . SER A 1 165 ? 6.888 -1.214 15.747 1.00 61.78 165 SER A N 1
ATOM 1274 C CA . SER A 1 165 ? 8.028 -0.286 15.618 1.00 61.78 165 SER A CA 1
ATOM 1275 C C . SER A 1 165 ? 9.386 -0.962 15.761 1.00 61.78 165 SER A C 1
ATOM 1277 O O . SER A 1 165 ? 9.499 -1.830 16.657 1.00 61.78 165 SER A O 1
#

Sequence (165 aa):
MEVQQLMESLGRSGVNVLLKVDEEKMAQADETWTVFMSGPVLGEGEYIHLERASFDEGLGEAFSKLNEFPGDWQWVPSLSAISDAAGIESLLESLGRAGVTTILKVDSERIMSDGNAWTISLGGSALGEFEFVRYDCPTLSECLESSFARLCEFPGDWDWLPEFS